Protein AF-F9W0U9-F1 (afdb_monomer_lite)

Sequence (46 aa):
MVMSRMQLALNVDDLDTAIEFYSKLFNTTPAKRKPGYANFAIVEPP

Secondary structure (DSSP, 8-state):
-PPPPP------S-HHHHHHHHHHHTTS--SEEETTEEE---SS--

Structure (mmCIF, N/CA/C/O backbone):
data_AF-F9W0U9-F1
#
_entry.id   AF-F9W0U9-F1
#
loop_
_atom_site.group_PDB
_atom_site.id
_atom_site.type_symbol
_atom_site.label_atom_id
_atom_site.label_alt_id
_atom_site.label_comp_id
_atom_site.label_asym_id
_atom_site.label_entity_id
_atom_site.label_seq_id
_atom_site.pdbx_PDB_ins_code
_atom_site.Cartn_x
_atom_site.Cartn_y
_atom_site.Cartn_z
_atom_site.occupancy
_atom_site.B_iso_or_equiv
_atom_site.auth_seq_id
_atom_site.auth_comp_id
_atom_site.auth_asym_id
_atom_site.auth_atom_id
_atom_site.pdbx_PDB_model_num
ATOM 1 N N . MET A 1 1 ? 16.323 -13.863 -19.632 1.00 55.62 1 MET A N 1
ATOM 2 C CA . MET A 1 1 ? 15.422 -14.839 -18.983 1.00 55.62 1 MET A CA 1
ATOM 3 C C . MET A 1 1 ? 14.217 -14.055 -18.482 1.00 55.62 1 MET A C 1
ATOM 5 O O . MET A 1 1 ? 14.432 -13.089 -17.765 1.00 55.62 1 MET A O 1
ATOM 9 N N . VAL A 1 2 ? 12.994 -14.346 -18.939 1.00 62.91 2 VAL A N 1
ATOM 10 C CA . VAL A 1 2 ? 11.798 -13.619 -18.466 1.00 62.91 2 VAL A CA 1
ATOM 11 C C . VAL A 1 2 ? 11.501 -14.087 -17.043 1.00 62.91 2 VAL A C 1
ATOM 13 O O . VAL A 1 2 ? 11.270 -15.274 -16.828 1.00 62.91 2 VAL A O 1
ATOM 16 N N . MET A 1 3 ? 11.556 -13.172 -16.076 1.00 74.19 3 MET A N 1
ATOM 17 C CA . MET A 1 3 ? 11.163 -13.448 -14.694 1.00 74.19 3 MET A CA 1
ATOM 18 C C . MET A 1 3 ? 9.653 -13.700 -14.656 1.00 74.19 3 MET A C 1
ATOM 20 O O . MET A 1 3 ? 8.876 -12.909 -15.197 1.00 74.19 3 MET A O 1
ATOM 24 N N . SER A 1 4 ? 9.233 -14.815 -14.053 1.00 80.38 4 SER A N 1
ATOM 25 C CA . SER A 1 4 ? 7.811 -15.127 -13.901 1.00 80.38 4 SER A CA 1
ATOM 26 C C . SER A 1 4 ? 7.152 -14.061 -13.026 1.00 80.38 4 SER A C 1
ATOM 28 O O . SER A 1 4 ? 7.608 -13.782 -11.918 1.00 80.38 4 SER A O 1
ATOM 30 N N . ARG A 1 5 ? 6.090 -13.434 -13.534 1.00 83.50 5 ARG A N 1
ATOM 31 C CA . ARG A 1 5 ? 5.351 -12.406 -12.801 1.00 83.50 5 ARG A CA 1
ATOM 32 C C . ARG A 1 5 ? 4.519 -13.058 -11.697 1.00 83.50 5 ARG A C 1
ATOM 34 O O . ARG A 1 5 ? 3.659 -13.884 -11.987 1.00 83.50 5 ARG A O 1
ATOM 41 N N . MET A 1 6 ? 4.707 -12.614 -10.457 1.00 86.50 6 MET A N 1
ATOM 42 C CA . MET A 1 6 ? 3.890 -13.015 -9.309 1.00 86.50 6 MET A CA 1
ATOM 43 C C . MET A 1 6 ? 2.868 -11.926 -8.958 1.00 86.50 6 MET A C 1
ATOM 45 O O . MET A 1 6 ? 3.146 -10.733 -9.081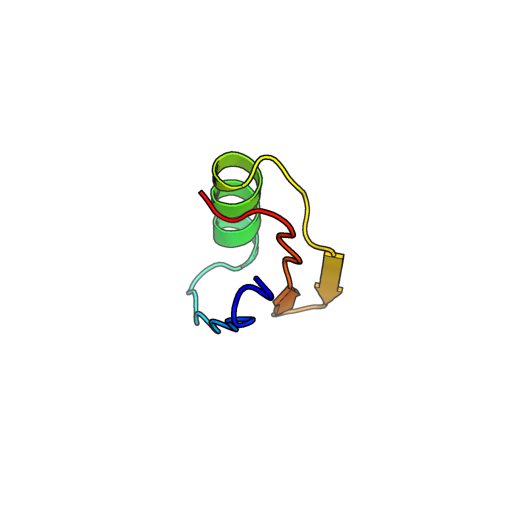 1.00 86.50 6 MET A O 1
ATOM 49 N N . GLN A 1 7 ? 1.683 -12.334 -8.502 1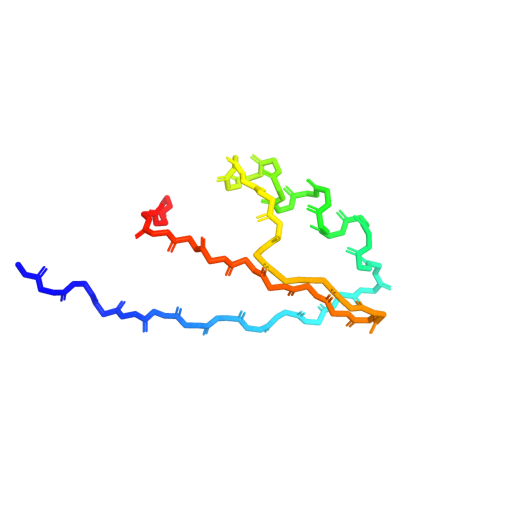.00 92.56 7 GLN A N 1
ATOM 50 C CA . GLN A 1 7 ? 0.715 -11.454 -7.850 1.00 92.56 7 GLN A CA 1
ATOM 51 C C . GLN A 1 7 ? 0.367 -12.022 -6.476 1.00 92.56 7 GLN A C 1
ATOM 53 O O . GLN A 1 7 ? 0.096 -13.214 -6.354 1.00 92.56 7 GLN A O 1
ATOM 58 N N . LEU A 1 8 ? 0.359 -11.160 -5.463 1.00 92.81 8 LEU A N 1
ATOM 59 C CA . LEU A 1 8 ? -0.007 -11.495 -4.092 1.00 92.81 8 LEU A CA 1
ATOM 60 C C . LEU A 1 8 ? -1.098 -10.529 -3.628 1.00 92.81 8 LEU A C 1
ATOM 62 O O . LEU A 1 8 ? -0.948 -9.314 -3.759 1.00 92.81 8 LEU A O 1
ATOM 66 N N . ALA A 1 9 ? -2.193 -11.077 -3.105 1.00 96.25 9 ALA A N 1
ATOM 67 C CA . ALA A 1 9 ? -3.272 -10.312 -2.496 1.00 96.25 9 ALA A CA 1
ATOM 68 C C . ALA A 1 9 ? -3.266 -10.565 -0.988 1.00 96.25 9 ALA A C 1
ATOM 70 O O . ALA A 1 9 ? -3.328 -11.713 -0.552 1.00 96.25 9 ALA A O 1
ATOM 71 N N . LEU A 1 10 ? -3.177 -9.489 -0.211 1.00 96.38 10 LEU A N 1
ATOM 72 C CA . LEU A 1 10 ? -3.159 -9.530 1.245 1.00 96.38 10 LEU A CA 1
ATOM 73 C C . LEU A 1 10 ? -4.395 -8.806 1.768 1.00 96.38 10 LEU A C 1
ATOM 75 O O . LEU A 1 10 ? -4.635 -7.656 1.401 1.00 96.38 10 LEU A O 1
ATOM 79 N N . ASN A 1 11 ? -5.156 -9.479 2.628 1.00 97.25 11 ASN A N 1
ATOM 80 C CA . ASN A 1 11 ? -6.169 -8.817 3.439 1.00 97.25 11 ASN A CA 1
ATOM 81 C C . ASN A 1 11 ? -5.480 -8.224 4.665 1.00 97.25 11 ASN A C 1
ATOM 83 O O . ASN A 1 11 ? -4.613 -8.864 5.260 1.00 97.25 11 ASN A O 1
ATOM 87 N N . VAL A 1 12 ? -5.859 -7.004 5.018 1.00 97.50 12 VAL A N 1
ATOM 88 C CA . VAL A 1 12 ? -5.295 -6.264 6.146 1.00 97.50 12 VAL A CA 1
ATOM 89 C C . VAL A 1 12 ? -6.425 -5.608 6.921 1.00 97.50 12 VAL A C 1
ATOM 91 O O . VAL A 1 12 ? -7.435 -5.226 6.327 1.00 97.50 12 VAL A O 1
ATOM 94 N N . ASP A 1 13 ? -6.237 -5.467 8.228 1.00 97.62 13 ASP A N 1
ATOM 95 C CA . ASP A 1 13 ? -7.232 -4.842 9.104 1.00 97.62 13 ASP A CA 1
ATOM 96 C C . ASP A 1 13 ? -7.271 -3.316 8.920 1.00 97.62 13 ASP A C 1
ATOM 98 O O . ASP A 1 13 ? -8.339 -2.709 8.971 1.00 97.62 13 ASP A O 1
ATOM 102 N N . ASP A 1 14 ? -6.114 -2.700 8.641 1.00 97.81 14 ASP A N 1
ATOM 103 C CA . ASP A 1 14 ? -5.973 -1.272 8.340 1.00 97.81 14 ASP A CA 1
ATOM 104 C C . ASP A 1 14 ? -5.191 -1.068 7.035 1.00 97.81 14 ASP A C 1
ATOM 106 O O . ASP A 1 14 ? -3.993 -1.356 6.928 1.00 97.81 14 ASP A O 1
ATOM 110 N N . LEU A 1 15 ? -5.897 -0.548 6.030 1.00 98.06 15 LEU A N 1
ATOM 111 C CA . LEU A 1 15 ? -5.346 -0.292 4.708 1.00 98.06 15 LEU A CA 1
ATOM 112 C C . LEU A 1 15 ? -4.302 0.827 4.708 1.00 98.06 15 LEU A C 1
ATOM 114 O O . LEU A 1 15 ? -3.313 0.722 3.987 1.00 98.06 15 LEU A O 1
ATOM 118 N N . ASP A 1 16 ? -4.511 1.896 5.469 1.00 97.88 16 ASP A N 1
ATOM 119 C CA . ASP A 1 16 ? -3.637 3.067 5.420 1.00 97.88 16 ASP A CA 1
ATOM 120 C C . ASP A 1 16 ? -2.303 2.765 6.106 1.00 97.88 16 ASP A C 1
ATOM 122 O O . ASP A 1 16 ? -1.242 3.051 5.540 1.00 97.88 16 ASP A O 1
ATOM 126 N N . THR A 1 17 ? -2.349 2.062 7.241 1.00 98.38 17 THR A N 1
ATOM 127 C CA . THR A 1 17 ? -1.152 1.536 7.911 1.00 98.38 17 THR A CA 1
ATOM 128 C C . THR A 1 17 ? -0.386 0.563 7.004 1.00 98.38 17 THR A C 1
ATOM 130 O O . THR A 1 17 ? 0.840 0.650 6.879 1.00 98.38 17 THR A O 1
ATOM 133 N N . ALA A 1 18 ? -1.089 -0.338 6.305 1.00 98.31 18 ALA A N 1
ATOM 134 C CA . ALA A 1 18 ? -0.454 -1.260 5.365 1.00 98.31 18 ALA A CA 1
ATOM 135 C C . ALA A 1 18 ? 0.189 -0.529 4.174 1.00 98.31 18 ALA A C 1
ATOM 137 O O . ALA A 1 18 ? 1.312 -0.857 3.787 1.00 98.31 18 ALA A O 1
ATOM 138 N N . ILE A 1 19 ? -0.483 0.480 3.606 1.00 98.00 19 ILE A N 1
ATOM 139 C CA . ILE A 1 19 ? 0.077 1.310 2.534 1.00 98.00 19 ILE A CA 1
ATOM 140 C C . ILE A 1 19 ? 1.368 1.977 3.004 1.00 98.00 19 ILE A C 1
ATOM 142 O O . ILE A 1 19 ? 2.353 1.932 2.269 1.00 98.00 19 ILE A O 1
ATOM 146 N N . GLU A 1 20 ? 1.395 2.577 4.197 1.00 98.25 20 GLU A N 1
ATOM 147 C CA . GLU A 1 20 ? 2.598 3.234 4.713 1.00 98.25 20 GLU A CA 1
ATOM 148 C C . GLU A 1 20 ? 3.758 2.241 4.870 1.00 98.25 20 GLU A C 1
ATOM 150 O O . GLU A 1 20 ? 4.869 2.500 4.397 1.00 98.25 20 GLU A O 1
ATOM 155 N N . PHE A 1 21 ? 3.493 1.084 5.481 1.00 97.75 21 PHE A N 1
ATOM 156 C CA . PHE A 1 21 ? 4.490 0.038 5.680 1.00 97.75 21 PHE A CA 1
ATOM 157 C C . PHE A 1 21 ? 5.074 -0.464 4.352 1.00 97.75 21 PHE A C 1
ATOM 159 O O . PHE A 1 21 ? 6.289 -0.412 4.148 1.00 97.75 21 PHE A O 1
ATOM 166 N N . TYR A 1 22 ? 4.221 -0.907 3.422 1.00 96.31 22 TYR A N 1
ATOM 167 C CA . TYR A 1 22 ? 4.675 -1.461 2.144 1.00 96.31 22 TYR A CA 1
ATOM 168 C C . TYR A 1 22 ? 5.291 -0.402 1.228 1.00 96.31 22 TYR A C 1
ATOM 170 O O . TYR A 1 22 ? 6.182 -0.731 0.445 1.00 96.31 22 TYR A O 1
ATOM 178 N N . SER A 1 23 ? 4.894 0.869 1.361 1.00 96.75 23 SER A N 1
ATOM 179 C CA . SER A 1 23 ? 5.540 1.948 0.609 1.00 96.75 23 SER A CA 1
ATOM 180 C C . SER A 1 23 ? 6.995 2.143 1.025 1.00 96.75 23 SER A C 1
ATOM 182 O O . SER A 1 23 ? 7.858 2.347 0.174 1.00 96.75 23 SER A O 1
ATOM 184 N N . LYS A 1 24 ? 7.288 2.028 2.329 1.00 96.19 24 LYS A N 1
ATOM 185 C CA . LYS A 1 24 ? 8.664 2.058 2.843 1.00 96.19 24 LYS A CA 1
ATOM 186 C C . LYS A 1 24 ? 9.436 0.808 2.430 1.00 96.19 24 LYS A C 1
ATOM 188 O O . LYS A 1 24 ? 10.559 0.932 1.954 1.00 96.19 24 LYS A O 1
ATOM 193 N N . LEU A 1 25 ? 8.828 -0.374 2.568 1.00 94.38 25 LEU A N 1
ATOM 194 C CA . LEU A 1 25 ? 9.473 -1.651 2.242 1.00 94.38 25 LEU A CA 1
ATOM 195 C C . LEU A 1 25 ? 9.915 -1.722 0.776 1.00 94.38 25 LEU A C 1
ATOM 197 O O . LEU A 1 25 ? 11.034 -2.131 0.489 1.00 94.38 25 LEU A O 1
ATOM 201 N N . PHE A 1 26 ? 9.041 -1.317 -0.144 1.00 93.44 26 PHE A N 1
ATOM 202 C CA . PHE A 1 26 ? 9.326 -1.362 -1.576 1.00 93.44 26 PHE A CA 1
ATOM 203 C C . PHE A 1 26 ? 9.899 -0.054 -2.129 1.00 93.44 26 PHE A C 1
ATOM 205 O O . PHE A 1 26 ? 10.115 0.045 -3.335 1.00 93.44 26 PHE A O 1
ATOM 212 N N . ASN A 1 27 ? 10.117 0.950 -1.272 1.00 94.00 27 ASN A N 1
ATOM 213 C CA . ASN A 1 27 ? 10.552 2.293 -1.655 1.00 94.00 27 ASN A CA 1
ATOM 214 C C . ASN A 1 27 ? 9.748 2.866 -2.844 1.00 94.00 27 ASN A C 1
ATOM 216 O O . ASN A 1 27 ? 10.300 3.401 -3.806 1.00 94.00 27 ASN A O 1
ATOM 220 N N . THR A 1 28 ? 8.426 2.693 -2.814 1.00 94.62 28 THR A N 1
ATOM 221 C CA . THR A 1 28 ? 7.516 3.108 -3.890 1.00 94.62 28 THR A CA 1
ATOM 222 C C . THR A 1 28 ? 6.123 3.390 -3.342 1.00 94.62 28 THR A C 1
ATOM 224 O O . THR A 1 28 ? 5.797 2.983 -2.236 1.00 94.62 28 THR A O 1
ATOM 227 N N . THR A 1 29 ? 5.269 4.069 -4.098 1.00 96.81 29 THR A N 1
ATOM 228 C CA . THR A 1 29 ? 3.877 4.329 -3.702 1.00 96.81 29 THR A CA 1
ATOM 229 C C . THR A 1 29 ? 2.909 3.389 -4.434 1.00 96.81 29 THR A C 1
ATOM 231 O O . THR A 1 29 ? 3.276 2.783 -5.447 1.00 96.81 29 THR A O 1
ATOM 234 N N . PRO A 1 30 ? 1.658 3.223 -3.954 1.00 97.81 30 PRO A N 1
ATOM 235 C CA . PRO A 1 30 ? 0.671 2.419 -4.664 1.0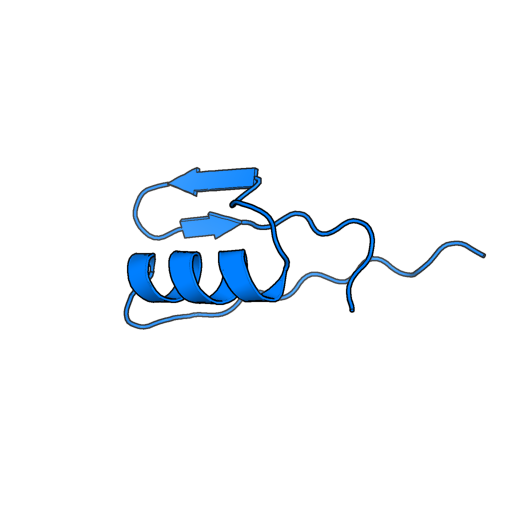0 97.81 30 PRO A CA 1
ATOM 236 C C . PRO A 1 30 ? 0.443 2.941 -6.086 1.00 97.81 30 PRO A C 1
ATOM 238 O O . PRO A 1 30 ? 0.120 4.109 -6.291 1.00 97.81 30 PRO A O 1
ATOM 241 N N . ALA A 1 31 ? 0.501 2.046 -7.069 1.00 97.69 31 ALA A N 1
ATOM 242 C CA . ALA A 1 31 ? 0.152 2.346 -8.453 1.00 97.69 31 ALA A CA 1
ATOM 243 C C . ALA A 1 31 ? -1.351 2.635 -8.623 1.00 97.69 31 ALA A C 1
ATOM 245 O O . ALA A 1 31 ? -1.757 3.343 -9.544 1.00 97.69 31 ALA A O 1
ATOM 246 N N . LYS A 1 32 ? -2.198 2.066 -7.752 1.00 97.94 32 LYS A N 1
ATOM 247 C CA . LYS A 1 32 ? -3.640 2.351 -7.689 1.00 97.94 32 LYS A CA 1
ATOM 248 C C . LYS A 1 32 ? -4.115 2.370 -6.242 1.00 97.94 32 LYS A C 1
ATOM 250 O O . LYS A 1 32 ? -3.737 1.496 -5.467 1.00 97.94 32 LYS A O 1
ATOM 255 N N . ARG A 1 33 ? -5.016 3.301 -5.917 1.00 97.56 33 ARG A N 1
ATOM 256 C CA . ARG A 1 33 ? -5.701 3.388 -4.618 1.00 97.56 33 ARG A CA 1
ATOM 257 C C . ARG A 1 33 ? -7.193 3.647 -4.818 1.00 97.56 33 ARG A C 1
ATOM 259 O O . ARG A 1 33 ?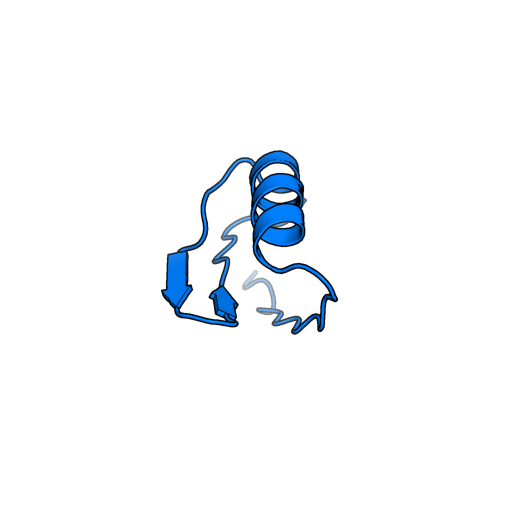 -7.577 4.416 -5.697 1.00 97.56 33 ARG A O 1
ATOM 266 N N . LYS A 1 34 ? -8.022 2.978 -4.022 1.00 96.81 34 LYS A N 1
ATOM 267 C CA . LYS A 1 34 ? -9.481 3.140 -3.923 1.00 96.81 34 LYS A CA 1
ATOM 268 C C . LYS A 1 34 ? -9.899 2.924 -2.460 1.00 96.81 34 LYS A C 1
ATOM 270 O O . LYS A 1 34 ? -9.112 2.353 -1.704 1.00 96.81 34 LYS A O 1
ATOM 275 N N . PRO A 1 35 ? -11.112 3.327 -2.043 1.00 96.00 35 PRO A N 1
ATOM 276 C CA . PRO A 1 35 ? -11.629 2.942 -0.732 1.00 96.00 35 PRO A CA 1
ATOM 277 C C . PRO A 1 35 ? -11.545 1.418 -0.546 1.00 96.00 35 PRO A C 1
ATOM 279 O O . PRO A 1 35 ? -12.044 0.672 -1.388 1.00 96.00 35 PRO A O 1
ATOM 282 N N . GLY A 1 36 ? -10.854 0.965 0.505 1.00 96.94 36 GLY A N 1
ATOM 283 C CA . GLY A 1 36 ? -10.657 -0.460 0.799 1.00 96.94 36 GLY A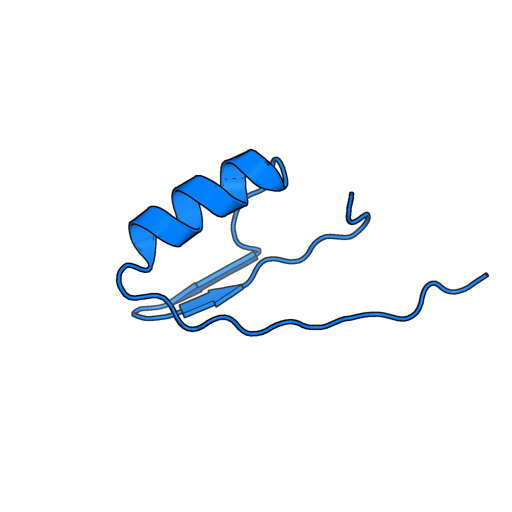 CA 1
ATOM 284 C C . GLY A 1 36 ? -9.658 -1.206 -0.100 1.00 96.94 36 GLY A C 1
ATOM 285 O O . GLY A 1 36 ? -9.583 -2.427 -0.019 1.00 96.94 36 GLY A O 1
ATOM 286 N N . TYR A 1 37 ? -8.894 -0.522 -0.964 1.00 97.94 37 TYR A N 1
ATOM 287 C CA . TYR A 1 37 ? -7.954 -1.185 -1.873 1.00 97.94 37 TYR A CA 1
ATOM 288 C C . TYR A 1 37 ? -6.720 -0.349 -2.227 1.00 97.94 37 TYR A C 1
ATOM 290 O O . TYR A 1 37 ? -6.816 0.821 -2.603 1.00 97.94 37 TYR A O 1
ATOM 298 N N . ALA A 1 38 ? -5.560 -1.003 -2.247 1.00 98.19 38 ALA A N 1
ATOM 299 C CA . ALA A 1 38 ? -4.342 -0.480 -2.848 1.00 98.19 38 ALA A CA 1
ATOM 300 C C . ALA A 1 38 ? -3.620 -1.570 -3.644 1.00 98.19 38 ALA A C 1
ATOM 302 O O . ALA A 1 38 ? -3.629 -2.743 -3.278 1.00 98.19 38 ALA A O 1
ATOM 303 N N . ASN A 1 39 ? -2.984 -1.176 -4.744 1.00 97.88 39 ASN A N 1
ATOM 304 C CA . ASN A 1 39 ? -2.161 -2.061 -5.555 1.00 97.88 39 ASN A CA 1
ATOM 305 C C . ASN A 1 39 ? -0.787 -1.448 -5.767 1.00 97.88 39 ASN A C 1
ATOM 307 O O . ASN A 1 39 ? -0.684 -0.309 -6.220 1.00 97.88 39 ASN A O 1
ATOM 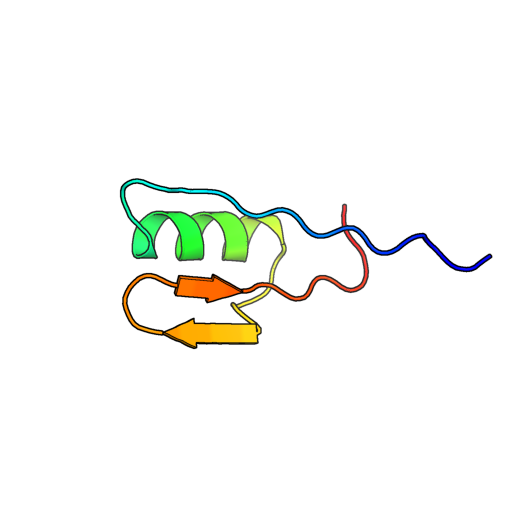311 N N . PHE A 1 40 ? 0.245 -2.234 -5.495 1.00 96.50 40 PHE A N 1
ATOM 312 C CA . PHE A 1 40 ? 1.623 -1.903 -5.812 1.00 96.50 40 PHE A CA 1
ATOM 313 C C . PHE A 1 40 ? 2.042 -2.651 -7.078 1.00 96.50 40 PHE A C 1
ATOM 315 O O . PHE A 1 40 ? 1.707 -3.823 -7.260 1.00 96.50 40 PHE A O 1
ATOM 322 N N . ALA A 1 41 ? 2.778 -1.966 -7.947 1.00 94.44 41 ALA A N 1
ATOM 323 C CA . ALA A 1 41 ? 3.421 -2.564 -9.107 1.00 94.44 41 ALA A CA 1
ATOM 324 C C . ALA A 1 41 ? 4.934 -2.455 -8.906 1.00 94.44 41 ALA A C 1
ATOM 326 O O . ALA A 1 41 ? 5.492 -1.367 -9.014 1.00 94.44 41 ALA A O 1
ATOM 327 N N . ILE A 1 42 ? 5.572 -3.577 -8.569 1.00 90.44 42 ILE A N 1
ATOM 328 C CA . ILE A 1 42 ? 7.007 -3.649 -8.279 1.00 90.44 42 ILE A CA 1
ATOM 329 C C . ILE A 1 42 ? 7.693 -4.327 -9.463 1.00 90.44 42 ILE A C 1
ATOM 331 O O . ILE A 1 42 ? 7.362 -5.466 -9.794 1.00 90.44 42 ILE A O 1
ATOM 335 N N . VAL A 1 43 ? 8.586 -3.601 -10.140 1.00 86.38 43 VAL A N 1
ATOM 336 C CA . VAL A 1 43 ? 9.282 -4.093 -11.344 1.00 86.38 43 VAL A CA 1
ATOM 337 C C . VAL A 1 43 ? 10.431 -5.028 -10.964 1.00 86.38 43 VAL A C 1
ATOM 339 O O . VAL A 1 43 ? 10.578 -6.085 -11.571 1.00 86.38 43 VAL A O 1
ATOM 342 N N . GLU A 1 44 ? 11.180 -4.677 -9.920 1.00 78.75 44 GLU A N 1
ATOM 343 C CA . GLU A 1 44 ? 12.250 -5.491 -9.342 1.00 78.75 44 GLU A CA 1
ATOM 344 C C . GLU A 1 44 ? 11.925 -5.738 -7.864 1.00 78.75 44 GLU A C 1
ATOM 346 O O . GLU A 1 44 ? 12.112 -4.843 -7.038 1.00 78.75 44 GLU A O 1
ATOM 351 N N . PRO A 1 45 ? 11.325 -6.893 -7.525 1.00 68.12 45 PRO A N 1
ATOM 352 C CA . PRO A 1 45 ? 11.093 -7.246 -6.131 1.00 68.12 45 PRO A CA 1
ATOM 353 C C . PRO A 1 45 ? 12.437 -7.533 -5.425 1.00 68.12 45 PRO A C 1
ATOM 355 O O . PRO A 1 45 ? 13.334 -8.067 -6.082 1.00 68.12 45 PRO A O 1
ATOM 358 N N . PRO A 1 46 ? 12.591 -7.177 -4.133 1.00 66.44 46 PRO A N 1
ATOM 359 C CA . PRO A 1 46 ? 13.768 -7.534 -3.336 1.00 66.44 46 PRO A CA 1
ATOM 360 C C . PRO A 1 46 ? 13.909 -9.048 -3.121 1.00 66.44 46 PRO A C 1
ATOM 362 O O . PRO A 1 46 ? 12.885 -9.768 -3.221 1.00 66.44 46 PRO A O 1
#

Organism: NCBI:txid1027371

pLDDT: mean 91.66, std 10.43, range [55.62, 98.38]

Radius of gyration: 11.45 Å; chains: 1; bounding box: 27×20×28 Å

Foldseek 3Di:
DDDDDDDDDDDDPDPVVVQVVVCVVLVHHFPDDDVRDTHRDRPDDD

InterPro domains:
  IPR004360 Glyoxalase/fosfomycin resistance/dioxygenase domain [PF00903] (8-40)
  IPR029068 Glyoxalase/Bleomycin resistance protein/Dihydroxybiphenyl dioxygenase [G3DSA:3.10.180.10] (1-46)
  IPR029068 Glyoxalase/Bleomycin resistance protein/Dihydroxybiphenyl dioxygenase [SSF54593] (3-42)
  IPR052393 Cadmium-induced response protein [PTHR41294] (3-46)